Protein AF-A0A1I1YNM9-F1 (afdb_monomer_lite)

Foldseek 3Di:
DPQDALVVLQVLLLVVCPVVDDDDLVVSLVSVCVVVVPDPCQQQDDDPVNPDRPSSVRSVVSQVVCVVVVSDDDDDDD

Sequence (78 aa):
MPIPDFQSLMLPLLDSASDGEIQTLSDAREHLASTFALTSDEIEELLPSGKQRRFDNRVAWPKVYLEQAGLLTSPERG

pLDDT: mean 92.69, std 7.69, range [54.03, 96.94]

Secondary structure (DSSP, 8-state):
-PPPPHHHHHHHHHHHTTT-----HHHHHHHHHHHTT--HHHHHPBPTTSSSBHHHHHHHHHHHHHHHTTS--PPP--

Radius of gyration: 12.65 Å; chains: 1; bounding box: 28×25×37 Å

Structure (mmCIF, N/CA/C/O backbone):
data_AF-A0A1I1YNM9-F1
#
_entry.id   AF-A0A1I1YNM9-F1
#
loop_
_atom_site.group_PDB
_atom_site.id
_atom_site.type_symbol
_atom_site.label_atom_id
_atom_site.label_alt_id
_atom_site.label_comp_id
_atom_site.label_asym_id
_atom_site.label_entity_id
_atom_site.label_seq_id
_atom_site.pdbx_PDB_ins_code
_atom_site.Cartn_x
_atom_site.Cartn_y
_atom_site.Cartn_z
_atom_site.occupancy
_atom_site.B_iso_or_equiv
_atom_site.auth_seq_id
_atom_site.auth_comp_id
_atom_site.auth_asym_id
_atom_site.auth_atom_id
_atom_site.pdbx_PDB_model_num
ATOM 1 N N . MET A 1 1 ? 6.434 -7.199 -14.479 1.00 54.25 1 MET A N 1
ATOM 2 C CA . MET A 1 1 ? 4.994 -6.923 -14.724 1.00 54.25 1 MET A CA 1
ATOM 3 C C . MET A 1 1 ? 4.705 -5.514 -14.221 1.00 54.25 1 MET A C 1
ATOM 5 O O . MET A 1 1 ? 5.545 -4.986 -13.509 1.00 54.25 1 MET A O 1
ATOM 9 N N . PRO A 1 2 ? 3.621 -4.815 -14.599 1.00 83.69 2 PRO A N 1
ATOM 10 C CA . PRO A 1 2 ? 3.397 -3.501 -14.002 1.00 83.69 2 PRO A CA 1
ATOM 11 C C . PRO A 1 2 ? 3.196 -3.663 -12.487 1.00 83.69 2 PRO A C 1
ATOM 13 O O . PRO A 1 2 ? 2.359 -4.461 -12.070 1.00 83.69 2 PRO A O 1
ATOM 16 N N . ILE A 1 3 ? 3.968 -2.918 -11.685 1.00 89.38 3 ILE A N 1
ATOM 17 C CA . ILE A 1 3 ? 3.746 -2.788 -10.236 1.00 89.38 3 ILE A CA 1
ATOM 18 C C . ILE A 1 3 ? 2.253 -2.498 -10.016 1.00 89.38 3 ILE A C 1
ATOM 20 O O . ILE A 1 3 ? 1.734 -1.571 -10.656 1.00 89.38 3 ILE A O 1
ATOM 24 N N . PRO A 1 4 ? 1.561 -3.265 -9.152 1.00 93.69 4 PRO A N 1
ATOM 25 C CA . PRO A 1 4 ? 0.120 -3.154 -8.976 1.00 93.69 4 PRO A CA 1
ATOM 2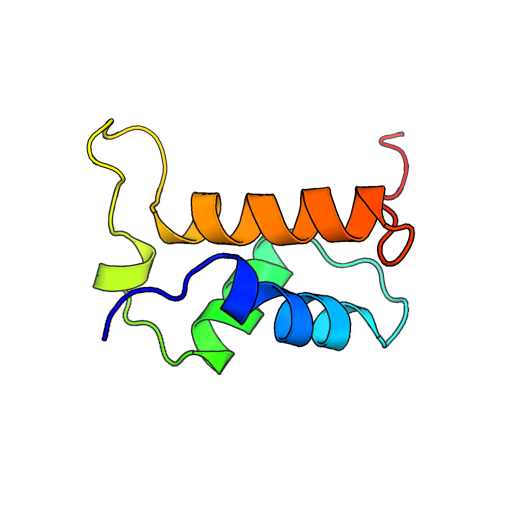6 C C . PRO A 1 4 ? -0.285 -1.735 -8.579 1.00 93.69 4 PRO A C 1
ATOM 28 O O . PRO A 1 4 ? 0.421 -1.021 -7.854 1.00 93.69 4 PRO A O 1
ATOM 31 N N . ASP A 1 5 ? -1.442 -1.305 -9.077 1.00 94.62 5 ASP A N 1
ATOM 32 C CA . ASP A 1 5 ? -2.035 -0.062 -8.618 1.00 94.62 5 ASP A CA 1
ATOM 33 C C . ASP A 1 5 ? -2.606 -0.201 -7.202 1.00 94.62 5 ASP A C 1
ATOM 35 O O . ASP A 1 5 ? -2.698 -1.287 -6.634 1.00 94.62 5 ASP A O 1
ATOM 39 N N . PHE A 1 6 ? -2.979 0.930 -6.604 1.00 94.31 6 PHE A N 1
ATOM 40 C CA . PHE A 1 6 ? -3.483 0.917 -5.238 1.00 94.31 6 PHE A CA 1
ATOM 41 C C . PHE A 1 6 ? -4.808 0.139 -5.124 1.00 94.31 6 PHE A C 1
ATOM 43 O O . PHE A 1 6 ? -5.056 -0.499 -4.111 1.00 94.31 6 PHE A O 1
ATOM 50 N N . GLN A 1 7 ? -5.660 0.147 -6.153 1.00 95.62 7 GLN A N 1
ATOM 51 C CA . GLN A 1 7 ? -6.953 -0.543 -6.098 1.00 95.62 7 GLN A CA 1
ATOM 52 C C . GLN A 1 7 ? -6.754 -2.057 -6.015 1.00 95.62 7 GLN A C 1
ATOM 54 O O . GLN A 1 7 ? -7.383 -2.721 -5.195 1.00 95.62 7 GLN A O 1
ATOM 59 N N . SER A 1 8 ? -5.811 -2.579 -6.798 1.00 96.44 8 SER A N 1
ATOM 60 C CA . SER A 1 8 ? -5.425 -3.991 -6.805 1.00 96.44 8 SER A CA 1
ATOM 61 C C . SER A 1 8 ? -4.872 -4.451 -5.452 1.00 96.44 8 SER A C 1
ATOM 63 O O . SER A 1 8 ? -5.033 -5.609 -5.079 1.00 96.44 8 SER A O 1
ATOM 65 N N . LEU A 1 9 ? -4.255 -3.539 -4.695 1.00 96.94 9 LEU A N 1
ATOM 66 C CA . LEU A 1 9 ? -3.680 -3.807 -3.376 1.00 96.94 9 LEU A CA 1
ATOM 67 C C . LEU A 1 9 ? -4.706 -3.771 -2.231 1.00 96.94 9 LEU A C 1
ATOM 69 O O . LEU A 1 9 ? -4.389 -4.240 -1.143 1.00 96.94 9 LEU A O 1
ATOM 73 N N . MET A 1 10 ? -5.917 -3.237 -2.439 1.00 96.56 10 MET A N 1
ATOM 74 C CA . MET A 1 10 ? -6.903 -3.078 -1.359 1.00 96.56 10 MET A CA 1
ATOM 75 C C . MET A 1 10 ? -7.350 -4.406 -0.752 1.00 96.56 10 MET A C 1
ATOM 77 O O . MET A 1 10 ? -7.302 -4.559 0.464 1.00 96.56 10 MET A O 1
ATOM 81 N N . LEU A 1 11 ? -7.792 -5.353 -1.584 1.00 96.69 11 LEU A N 1
ATOM 82 C CA . LEU A 1 11 ? -8.312 -6.627 -1.089 1.00 96.69 11 LEU A CA 1
ATOM 83 C C . LEU A 1 11 ? -7.218 -7.458 -0.396 1.00 96.69 11 LEU A C 1
ATOM 85 O O . LEU A 1 11 ? -7.453 -7.859 0.738 1.00 96.69 11 LEU A O 1
ATOM 89 N N . PRO A 1 12 ? -6.023 -7.663 -0.985 1.00 96.38 12 PRO A N 1
ATOM 90 C CA . PRO A 1 12 ? -4.964 -8.416 -0.313 1.00 96.38 12 PRO A CA 1
ATOM 91 C C . PRO A 1 12 ? -4.464 -7.752 0.978 1.00 96.38 12 PRO A C 1
ATOM 93 O O . PRO A 1 12 ? -4.123 -8.453 1.921 1.00 96.38 12 PRO A O 1
ATOM 96 N N . LEU A 1 13 ? -4.452 -6.413 1.053 1.00 96.06 13 LEU A N 1
ATOM 97 C CA . LEU A 1 13 ? -4.101 -5.705 2.290 1.00 96.06 13 LEU A CA 1
ATOM 98 C C . LEU A 1 13 ? -5.162 -5.889 3.383 1.00 96.06 13 LEU A C 1
ATOM 100 O O . LEU A 1 13 ? -4.833 -5.982 4.560 1.00 96.06 13 LEU A O 1
ATOM 104 N N . LEU A 1 14 ? -6.441 -5.895 3.010 1.00 94.81 14 LEU A N 1
ATOM 105 C CA . LEU A 1 14 ? -7.520 -6.130 3.965 1.00 94.81 14 LEU A CA 1
ATOM 106 C C . LEU A 1 14 ? -7.523 -7.585 4.450 1.00 94.81 14 LEU A C 1
ATOM 108 O O . LEU A 1 14 ? -7.694 -7.831 5.639 1.00 94.81 14 LEU A O 1
ATOM 112 N N . ASP A 1 15 ? -7.307 -8.530 3.535 1.00 94.81 15 ASP A N 1
ATOM 113 C CA . ASP A 1 15 ? -7.230 -9.961 3.834 1.00 94.81 15 ASP A CA 1
ATOM 114 C C . ASP A 1 15 ? -6.060 -10.275 4.771 1.00 94.81 15 ASP A C 1
ATOM 116 O O . ASP A 1 15 ? -6.233 -11.014 5.741 1.00 94.81 15 ASP A O 1
ATOM 120 N N . SER A 1 16 ? -4.903 -9.632 4.563 1.00 93.06 16 SER A N 1
ATOM 121 C CA . SER A 1 16 ? -3.756 -9.806 5.455 1.00 93.06 16 SER A CA 1
ATOM 122 C C . SER A 1 16 ? -4.065 -9.372 6.886 1.00 93.06 16 SER A C 1
ATOM 124 O O . SER A 1 16 ? -3.540 -9.981 7.802 1.00 93.06 16 SER A O 1
ATOM 126 N N . ALA A 1 17 ? -4.932 -8.377 7.095 1.00 92.31 17 ALA A N 1
ATOM 127 C CA . ALA A 1 17 ? -5.331 -7.884 8.418 1.00 92.31 17 ALA A CA 1
ATOM 128 C C . ALA A 1 17 ? -6.554 -8.612 9.022 1.00 92.31 17 ALA A C 1
ATOM 130 O O . ALA A 1 17 ? -7.081 -8.187 10.053 1.00 92.31 17 ALA A O 1
ATOM 131 N N . SER A 1 18 ? -7.050 -9.674 8.379 1.00 91.50 18 SER A N 1
ATOM 132 C CA . SER A 1 18 ? -8.293 -10.353 8.777 1.00 91.50 18 SER A CA 1
ATOM 133 C C . SER A 1 18 ? -8.192 -11.161 10.076 1.00 91.50 18 SER A C 1
ATOM 135 O O . SER A 1 18 ? -9.219 -11.452 10.692 1.00 91.50 18 SER A O 1
ATOM 137 N N . ASP A 1 19 ? -6.976 -11.495 10.517 1.00 90.06 19 ASP A N 1
ATOM 138 C CA . ASP A 1 19 ? -6.713 -12.189 11.783 1.00 90.06 19 ASP A CA 1
ATOM 139 C C . ASP A 1 19 ? -6.894 -11.291 13.021 1.00 90.06 19 ASP A C 1
ATOM 141 O O . ASP A 1 19 ? -7.017 -11.798 14.136 1.00 90.06 19 ASP A O 1
ATOM 145 N N . GLY A 1 20 ? -6.979 -9.970 12.824 1.00 86.62 20 GLY A N 1
ATOM 146 C CA . GLY A 1 20 ? -7.102 -8.980 13.892 1.00 86.62 20 GLY A CA 1
ATOM 147 C C . GLY A 1 20 ? -5.795 -8.704 14.639 1.00 86.62 20 GLY A C 1
ATOM 148 O O . GLY A 1 20 ? -5.805 -7.945 15.611 1.00 86.62 20 GLY A O 1
ATOM 149 N N . GLU A 1 21 ? -4.679 -9.282 14.194 1.00 89.12 21 GLU A N 1
ATOM 150 C CA . GLU A 1 21 ? -3.367 -9.052 14.781 1.00 89.12 21 GLU A CA 1
ATOM 151 C C . GLU A 1 21 ? -2.791 -7.713 14.313 1.00 89.12 21 GLU A C 1
ATOM 153 O O . GLU A 1 21 ? -2.981 -7.257 13.180 1.00 89.12 21 GLU A O 1
ATOM 158 N N . ILE A 1 22 ? -2.048 -7.054 15.202 1.00 89.88 22 ILE A N 1
ATOM 159 C CA . ILE A 1 22 ? -1.388 -5.795 14.861 1.00 89.88 22 ILE A CA 1
ATOM 160 C C . ILE A 1 22 ? -0.200 -6.102 13.952 1.00 89.88 22 ILE A C 1
ATOM 162 O O . ILE A 1 22 ? 0.784 -6.703 14.379 1.00 89.88 22 ILE A O 1
ATOM 166 N N . GLN A 1 23 ? -0.265 -5.610 12.719 1.00 90.56 23 GLN A N 1
ATOM 167 C CA . GLN A 1 23 ? 0.802 -5.752 11.732 1.00 90.56 23 GLN A CA 1
ATOM 168 C C . GLN A 1 23 ? 1.433 -4.403 11.413 1.00 90.56 23 GLN A C 1
ATOM 170 O O . GLN A 1 23 ? 0.762 -3.364 11.366 1.00 90.56 23 GLN A O 1
ATOM 175 N N . THR A 1 24 ? 2.743 -4.398 11.169 1.00 92.75 24 THR A N 1
ATOM 176 C CA . THR A 1 24 ? 3.399 -3.179 10.707 1.00 92.75 24 THR A CA 1
ATOM 177 C C . THR A 1 24 ? 3.140 -2.974 9.218 1.00 92.75 24 THR A C 1
ATOM 179 O O . THR A 1 24 ? 2.924 -3.909 8.448 1.00 92.75 24 THR A O 1
ATOM 182 N N . LEU A 1 25 ? 3.243 -1.723 8.762 1.00 91.44 25 LEU A N 1
ATOM 183 C CA . LEU A 1 25 ? 3.171 -1.437 7.329 1.00 91.44 25 LEU A CA 1
ATOM 184 C C . LEU A 1 25 ? 4.342 -2.068 6.550 1.00 91.44 25 LEU A C 1
ATOM 186 O O . LEU A 1 25 ? 4.249 -2.212 5.336 1.00 91.44 25 LEU A O 1
ATOM 190 N N . SER A 1 26 ? 5.444 -2.417 7.224 1.00 93.50 26 SER A N 1
ATOM 191 C CA . SER A 1 26 ? 6.554 -3.144 6.602 1.00 93.50 26 SER A CA 1
ATOM 192 C C . SER A 1 26 ? 6.162 -4.589 6.305 1.00 93.50 26 SER A C 1
ATOM 194 O O . SER A 1 26 ? 6.338 -5.029 5.174 1.00 93.50 26 SER A O 1
ATOM 196 N N . ASP A 1 27 ? 5.556 -5.275 7.276 1.00 94.00 27 ASP A N 1
ATOM 197 C CA . ASP A 1 27 ? 5.105 -6.665 7.122 1.00 94.00 27 ASP A CA 1
ATOM 198 C C . ASP A 1 27 ? 4.044 -6.766 6.021 1.00 94.00 27 ASP A C 1
ATOM 200 O O . ASP A 1 27 ? 4.131 -7.608 5.129 1.00 94.00 27 ASP A O 1
ATOM 204 N N . ALA A 1 28 ? 3.098 -5.820 6.006 1.00 94.19 28 ALA A N 1
ATOM 205 C CA . ALA A 1 28 ? 2.093 -5.731 4.953 1.00 94.19 28 ALA A CA 1
ATOM 206 C C . ALA A 1 28 ? 2.722 -5.548 3.558 1.00 94.19 28 ALA A C 1
ATOM 208 O O . ALA A 1 28 ? 2.275 -6.159 2.591 1.00 94.19 28 ALA A O 1
ATOM 209 N N . ARG A 1 29 ? 3.781 -4.736 3.423 1.00 95.75 29 ARG A N 1
ATOM 210 C CA . ARG A 1 29 ? 4.491 -4.570 2.139 1.00 95.75 29 ARG A CA 1
ATOM 211 C C . ARG A 1 29 ? 5.183 -5.853 1.705 1.00 95.75 29 ARG A C 1
ATOM 213 O O . ARG A 1 29 ? 5.113 -6.183 0.528 1.00 95.75 29 ARG A O 1
ATOM 220 N N . GLU A 1 30 ? 5.840 -6.556 2.622 1.00 95.38 30 GLU A N 1
ATOM 221 C CA . GLU A 1 30 ? 6.520 -7.817 2.319 1.00 95.38 30 GLU A CA 1
ATOM 222 C C . GLU A 1 30 ? 5.520 -8.897 1.890 1.00 95.38 30 GLU A C 1
ATOM 224 O O . GLU A 1 30 ? 5.701 -9.534 0.849 1.00 95.38 30 GLU A O 1
ATOM 229 N N . HIS A 1 31 ? 4.409 -9.023 2.620 1.00 95.12 31 HIS A N 1
ATOM 230 C CA . HIS A 1 31 ? 3.308 -9.909 2.256 1.00 95.12 31 HIS A CA 1
ATOM 231 C C . HIS A 1 31 ? 2.765 -9.589 0.857 1.00 95.12 31 HIS A C 1
ATOM 233 O O . HIS A 1 31 ? 2.687 -10.469 0.003 1.00 95.12 31 HIS A O 1
ATOM 239 N N . LEU A 1 32 ? 2.449 -8.319 0.583 1.00 96.44 32 LEU A N 1
ATOM 240 C CA . LEU A 1 32 ? 1.937 -7.891 -0.719 1.00 96.44 32 LEU A CA 1
ATOM 241 C C . LEU A 1 32 ? 2.960 -8.111 -1.843 1.00 96.44 32 LEU A C 1
ATOM 243 O O . LEU A 1 32 ? 2.591 -8.569 -2.920 1.00 96.44 32 LEU A O 1
ATOM 247 N N . ALA A 1 33 ? 4.242 -7.829 -1.613 1.00 96.38 33 ALA A N 1
ATOM 248 C CA . ALA A 1 33 ? 5.286 -8.072 -2.605 1.00 96.38 33 ALA A CA 1
ATOM 249 C C . ALA A 1 33 ? 5.378 -9.561 -2.973 1.00 96.38 33 ALA A C 1
ATOM 251 O O . ALA A 1 33 ? 5.481 -9.891 -4.156 1.00 96.38 33 ALA A O 1
ATOM 252 N N . SER A 1 34 ? 5.262 -10.448 -1.979 1.00 95.62 34 SER A N 1
ATOM 253 C CA . SER A 1 34 ? 5.202 -11.898 -2.179 1.00 95.62 34 SER A CA 1
ATOM 254 C C . SER A 1 34 ? 3.945 -12.322 -2.950 1.00 95.62 34 SER A C 1
ATOM 256 O O . SER A 1 34 ? 4.049 -13.015 -3.962 1.00 95.62 34 SER A O 1
ATOM 258 N N . THR A 1 35 ? 2.763 -11.833 -2.556 1.00 95.31 35 THR A N 1
ATOM 259 C CA . THR A 1 35 ? 1.475 -12.151 -3.204 1.00 95.31 35 THR A CA 1
ATOM 260 C C . THR A 1 35 ? 1.442 -11.759 -4.682 1.00 95.31 35 THR A C 1
ATOM 262 O O . THR A 1 35 ? 0.883 -12.483 -5.505 1.00 95.31 35 THR A O 1
ATOM 265 N N . PHE A 1 36 ? 2.066 -10.635 -5.043 1.00 95.75 36 PHE A N 1
ATOM 266 C CA . PHE A 1 36 ? 2.151 -10.166 -6.429 1.00 95.75 36 PHE A CA 1
ATOM 267 C C . PHE A 1 36 ? 3.416 -10.632 -7.166 1.00 95.75 36 PHE A C 1
ATOM 269 O O . PHE A 1 36 ? 3.607 -10.253 -8.322 1.00 95.75 36 PHE A O 1
ATOM 276 N N . ALA A 1 37 ? 4.253 -11.460 -6.528 1.00 95.94 37 ALA A N 1
ATOM 277 C CA . ALA A 1 37 ? 5.516 -11.967 -7.066 1.00 95.94 37 ALA A CA 1
ATOM 278 C C . ALA A 1 37 ? 6.420 -10.856 -7.637 1.00 95.94 37 ALA A C 1
ATOM 280 O O . ALA A 1 37 ? 6.973 -10.992 -8.733 1.00 95.94 37 ALA A O 1
ATOM 281 N N . LEU A 1 38 ? 6.541 -9.745 -6.901 1.00 95.94 38 LEU A N 1
ATOM 282 C CA . LEU A 1 38 ? 7.366 -8.611 -7.308 1.00 95.94 38 LEU A CA 1
ATOM 283 C C . LEU A 1 38 ? 8.851 -8.958 -7.237 1.00 95.94 38 LEU A C 1
ATOM 285 O O . LEU A 1 38 ? 9.315 -9.617 -6.304 1.00 95.94 38 LEU A O 1
ATOM 289 N N . THR A 1 39 ? 9.611 -8.473 -8.212 1.00 96.12 39 THR A N 1
ATOM 290 C CA . THR A 1 39 ? 11.070 -8.605 -8.203 1.00 96.12 39 THR A CA 1
ATOM 291 C C . THR A 1 39 ? 11.717 -7.551 -7.307 1.00 96.12 39 THR A C 1
ATOM 293 O O . THR A 1 39 ? 11.123 -6.515 -7.003 1.00 96.12 39 THR A O 1
ATOM 296 N N . SER A 1 40 ? 12.975 -7.773 -6.916 1.00 94.12 40 SER A N 1
ATOM 297 C CA . SER A 1 40 ? 13.752 -6.773 -6.173 1.00 94.12 40 SER A CA 1
ATOM 298 C C . SER A 1 40 ? 13.831 -5.438 -6.917 1.00 94.12 40 SER A C 1
ATOM 300 O O . SER A 1 40 ? 13.646 -4.394 -6.300 1.00 94.12 40 SER A O 1
ATOM 302 N N . ASP A 1 41 ? 14.012 -5.467 -8.240 1.00 95.12 41 ASP A N 1
ATOM 303 C CA . ASP A 1 41 ? 14.067 -4.258 -9.070 1.00 95.12 41 ASP A CA 1
ATOM 304 C C . ASP A 1 41 ? 12.735 -3.490 -9.048 1.00 95.12 41 ASP A C 1
ATOM 306 O O . ASP A 1 41 ? 12.722 -2.262 -8.983 1.00 95.12 41 ASP A O 1
ATOM 310 N N . GLU A 1 42 ? 11.602 -4.200 -9.059 1.00 95.38 42 GLU A N 1
ATOM 311 C CA . GLU A 1 42 ? 10.264 -3.600 -8.968 1.00 95.38 42 GLU A CA 1
ATOM 312 C C . GLU A 1 42 ? 9.994 -3.009 -7.571 1.00 95.38 42 GLU A C 1
ATOM 314 O O . GLU A 1 42 ? 9.373 -1.951 -7.444 1.00 95.38 42 GLU A O 1
ATOM 319 N N . ILE A 1 43 ? 10.487 -3.656 -6.511 1.00 94.62 43 ILE A N 1
ATOM 320 C CA . ILE A 1 43 ? 10.380 -3.159 -5.130 1.00 94.62 43 ILE A CA 1
ATOM 321 C C . ILE A 1 43 ? 11.256 -1.914 -4.927 1.00 94.62 43 ILE A C 1
ATOM 323 O O . ILE A 1 43 ? 10.853 -0.971 -4.240 1.00 94.62 43 ILE A O 1
ATOM 327 N N . GLU A 1 44 ? 12.450 -1.896 -5.517 1.00 95.88 44 GLU A N 1
ATOM 328 C CA . GLU A 1 44 ? 13.403 -0.789 -5.410 1.00 95.88 44 GLU A CA 1
ATOM 329 C C . GLU A 1 44 ? 13.115 0.366 -6.377 1.00 95.88 44 GLU A C 1
ATOM 331 O O . GLU A 1 44 ? 13.673 1.454 -6.204 1.00 95.88 44 GLU A O 1
ATOM 336 N N . GLU A 1 45 ? 12.207 0.181 -7.342 1.00 95.81 45 GLU A N 1
ATOM 337 C CA . GLU A 1 45 ? 11.850 1.210 -8.313 1.00 95.81 45 GLU A CA 1
ATOM 338 C C . GLU A 1 45 ? 11.370 2.491 -7.614 1.00 95.81 45 GLU A C 1
ATOM 340 O O . GLU A 1 45 ? 10.380 2.511 -6.877 1.00 95.81 45 GLU A O 1
ATOM 345 N N . LEU A 1 46 ? 12.050 3.605 -7.883 1.00 96.56 46 LEU A N 1
ATOM 346 C CA . LEU A 1 46 ? 11.679 4.918 -7.368 1.00 96.56 46 LEU A CA 1
ATOM 347 C C . LEU A 1 46 ? 10.620 5.588 -8.248 1.00 96.56 46 LEU A C 1
ATOM 349 O O . LEU A 1 46 ? 10.575 5.432 -9.468 1.00 96.56 46 LEU A O 1
ATOM 353 N N . LEU A 1 47 ? 9.788 6.422 -7.628 1.00 94.88 47 LEU A N 1
ATOM 354 C CA . LEU A 1 47 ? 8.982 7.395 -8.361 1.00 94.88 47 LEU A CA 1
ATOM 355 C C . LEU A 1 47 ? 9.885 8.369 -9.144 1.00 94.88 47 LEU A C 1
ATOM 357 O O . LEU A 1 47 ? 11.019 8.606 -8.728 1.00 94.88 47 LEU A O 1
ATOM 361 N N . PRO A 1 48 ? 9.369 9.054 -10.187 1.00 93.88 48 PRO A N 1
ATOM 362 C CA . PRO A 1 48 ? 10.125 10.080 -10.919 1.00 93.88 48 PRO A CA 1
ATOM 363 C C . PRO A 1 48 ? 10.698 11.198 -10.034 1.00 93.88 48 PRO A C 1
ATOM 365 O O . PRO A 1 48 ? 11.659 11.860 -10.406 1.00 93.88 48 PRO A O 1
ATOM 368 N N . SER A 1 49 ? 10.113 11.413 -8.852 1.00 95.06 49 SER A N 1
ATOM 369 C CA . SER A 1 49 ? 10.609 12.367 -7.857 1.00 95.06 49 SER A CA 1
ATOM 370 C C . SER A 1 49 ? 11.888 11.917 -7.137 1.00 95.06 49 SER A C 1
ATOM 372 O O . SER A 1 49 ? 12.493 12.731 -6.445 1.00 95.06 49 SER A O 1
ATOM 374 N N . GLY A 1 50 ? 12.266 10.637 -7.230 1.00 94.62 50 GLY A N 1
ATOM 375 C CA . GLY A 1 50 ? 13.446 10.042 -6.593 1.00 94.62 50 GLY A CA 1
ATOM 376 C C . GLY A 1 50 ? 13.363 9.877 -5.070 1.00 94.62 50 GLY A C 1
ATOM 377 O O . GLY A 1 50 ? 14.330 9.445 -4.455 1.00 94.62 50 GLY A O 1
ATOM 378 N N . LYS A 1 51 ? 12.237 10.235 -4.437 1.00 93.88 51 LYS A N 1
ATOM 379 C CA . LYS A 1 51 ? 12.120 10.294 -2.964 1.00 93.88 51 LYS A CA 1
ATOM 380 C C . LYS A 1 51 ? 11.494 9.063 -2.323 1.00 93.88 51 LYS A C 1
ATOM 382 O O . LYS A 1 51 ? 11.753 8.783 -1.159 1.00 93.88 51 LYS A O 1
ATOM 387 N N . GLN A 1 52 ? 10.604 8.391 -3.040 1.00 95.19 52 GLN A N 1
ATOM 388 C CA . GLN A 1 52 ? 9.838 7.260 -2.526 1.00 95.19 52 GLN A CA 1
ATOM 389 C C . GLN A 1 52 ? 9.878 6.136 -3.545 1.00 95.19 52 GLN A C 1
ATOM 391 O O . GLN A 1 52 ? 9.809 6.392 -4.751 1.00 95.19 52 GLN A O 1
ATOM 396 N N . ARG A 1 53 ? 9.932 4.901 -3.049 1.00 95.94 53 ARG A N 1
ATOM 397 C CA . ARG A 1 53 ? 9.693 3.718 -3.868 1.00 95.94 53 ARG A CA 1
ATOM 398 C C . ARG A 1 53 ? 8.257 3.747 -4.374 1.00 95.94 53 ARG A C 1
ATOM 400 O O . ARG A 1 53 ? 7.335 4.127 -3.644 1.00 95.94 53 ARG A O 1
ATOM 407 N N . ARG A 1 54 ? 8.064 3.372 -5.635 1.00 95.81 54 ARG A N 1
ATOM 408 C CA . ARG A 1 54 ? 6.749 3.341 -6.270 1.00 95.81 54 ARG A CA 1
ATOM 409 C C . ARG A 1 54 ? 5.831 2.394 -5.511 1.00 95.81 54 ARG A C 1
ATOM 411 O O . ARG A 1 54 ? 4.716 2.791 -5.191 1.00 95.81 54 ARG A O 1
ATOM 418 N N . PHE A 1 55 ? 6.304 1.194 -5.186 1.00 96.56 55 PHE A N 1
ATOM 419 C CA . PHE A 1 55 ? 5.505 0.204 -4.471 1.00 96.56 55 PHE A CA 1
ATOM 420 C C . PHE A 1 55 ? 5.083 0.688 -3.075 1.00 96.56 55 PHE A C 1
ATOM 422 O O . PHE A 1 55 ? 3.894 0.677 -2.766 1.00 96.56 55 PHE A O 1
ATOM 429 N N . ASP A 1 56 ? 6.000 1.250 -2.282 1.00 96.06 56 ASP A N 1
ATOM 430 C CA . ASP A 1 56 ? 5.673 1.811 -0.960 1.00 96.06 56 ASP A CA 1
ATOM 431 C C . ASP A 1 56 ? 4.590 2.892 -1.033 1.00 96.06 56 ASP A C 1
ATOM 433 O O . ASP A 1 56 ? 3.682 2.935 -0.198 1.00 96.06 56 ASP A O 1
ATOM 437 N N . ASN A 1 57 ? 4.677 3.764 -2.043 1.00 95.69 57 ASN A N 1
ATOM 438 C CA . ASN A 1 57 ? 3.672 4.791 -2.292 1.00 95.69 57 ASN A CA 1
ATOM 439 C C . ASN A 1 57 ? 2.315 4.170 -2.665 1.00 95.69 57 ASN A C 1
ATOM 441 O O . ASN A 1 57 ? 1.279 4.617 -2.173 1.00 95.69 57 ASN A O 1
ATOM 445 N N . ARG A 1 58 ? 2.315 3.110 -3.484 1.00 95.94 58 ARG A N 1
ATOM 446 C CA . ARG A 1 58 ? 1.099 2.380 -3.868 1.00 95.94 58 ARG A CA 1
ATOM 447 C C . ARG A 1 58 ? 0.465 1.626 -2.705 1.00 95.94 58 ARG A C 1
ATOM 449 O O . ARG A 1 58 ? -0.753 1.574 -2.679 1.00 95.94 58 ARG A O 1
ATOM 456 N N . VAL A 1 59 ? 1.237 1.117 -1.745 1.00 96.62 59 VAL A N 1
ATOM 457 C CA . VAL A 1 59 ? 0.725 0.449 -0.529 1.00 96.62 59 VAL A CA 1
ATOM 458 C C . VAL A 1 59 ? 0.207 1.451 0.516 1.00 96.62 59 VAL A C 1
ATOM 460 O O . VAL A 1 59 ? -0.678 1.128 1.307 1.00 96.62 59 VAL A O 1
ATOM 463 N N . ALA A 1 60 ? 0.696 2.695 0.516 1.00 95.62 60 ALA A N 1
ATOM 464 C CA . ALA A 1 60 ? 0.228 3.717 1.455 1.00 95.62 60 ALA A CA 1
ATOM 465 C C . ALA A 1 60 ? -1.239 4.130 1.219 1.00 95.62 60 ALA A C 1
ATOM 467 O O . ALA A 1 60 ? -1.978 4.352 2.178 1.00 95.62 60 ALA A O 1
ATOM 468 N N . TRP A 1 61 ? -1.675 4.220 -0.041 1.00 96.50 61 TRP A N 1
ATOM 469 C CA . TRP A 1 61 ? -3.035 4.655 -0.386 1.00 96.50 61 TRP A CA 1
ATOM 470 C C . TRP A 1 61 ? -4.147 3.688 0.053 1.00 96.50 61 TRP A C 1
ATOM 472 O O . TRP A 1 61 ? -5.108 4.153 0.662 1.00 96.50 61 TRP A O 1
ATOM 482 N N . PRO A 1 62 ? -4.044 2.368 -0.183 1.00 96.31 62 PRO A N 1
ATOM 483 C CA . PRO A 1 62 ? -5.017 1.384 0.273 1.00 96.31 62 PRO A CA 1
ATOM 484 C C . PRO A 1 62 ? -5.189 1.427 1.781 1.00 96.31 62 PRO A C 1
ATOM 486 O O . PRO A 1 62 ? -6.321 1.474 2.242 1.00 96.31 62 PRO A O 1
ATOM 489 N N . LYS A 1 63 ? -4.086 1.516 2.539 1.00 95.31 63 LYS A N 1
ATOM 490 C CA . LYS A 1 63 ? -4.133 1.692 3.995 1.00 95.31 63 LYS A CA 1
ATOM 491 C C . LYS A 1 63 ? -4.996 2.897 4.370 1.00 95.31 63 LYS A C 1
ATOM 493 O O . LYS A 1 63 ? -5.964 2.739 5.101 1.00 95.31 63 LYS A O 1
ATOM 498 N N . VAL A 1 64 ? -4.679 4.080 3.835 1.00 96.31 64 VAL A N 1
ATOM 499 C CA . VAL A 1 64 ? -5.413 5.321 4.139 1.00 96.31 64 VAL A CA 1
ATOM 500 C C . VAL A 1 64 ? -6.893 5.196 3.787 1.00 96.31 64 VAL A C 1
ATOM 502 O O . VAL A 1 64 ? -7.745 5.583 4.580 1.00 96.31 64 VAL A O 1
ATOM 505 N N . TYR A 1 65 ? -7.219 4.655 2.614 1.00 96.88 65 TYR A N 1
ATOM 506 C CA . TYR A 1 65 ? -8.608 4.546 2.176 1.00 96.88 65 TYR A CA 1
ATOM 507 C C . TYR A 1 65 ? -9.405 3.509 2.967 1.00 96.88 65 TYR A C 1
ATOM 509 O O . TYR A 1 65 ? -10.559 3.765 3.296 1.00 96.88 65 TYR A O 1
ATOM 517 N N . LEU A 1 66 ? -8.806 2.369 3.309 1.00 95.81 66 LEU A N 1
ATOM 518 C CA . LEU A 1 66 ? -9.447 1.356 4.147 1.00 95.81 66 LEU A CA 1
ATOM 519 C C . LEU A 1 66 ? -9.639 1.857 5.586 1.00 95.81 66 LEU A C 1
ATOM 521 O O . LEU A 1 66 ? -10.673 1.583 6.188 1.00 95.81 66 LEU A O 1
ATOM 525 N N . GLU A 1 67 ? -8.700 2.646 6.114 1.00 95.12 67 GLU A N 1
ATOM 526 C CA . GLU A 1 67 ? -8.857 3.335 7.402 1.00 95.12 67 GLU A CA 1
ATOM 527 C C . GLU A 1 67 ? -9.991 4.361 7.361 1.00 95.12 67 GLU A C 1
ATOM 529 O O . GLU A 1 67 ? -10.854 4.372 8.235 1.00 95.12 67 GLU A O 1
ATOM 534 N N . GLN A 1 68 ? -10.047 5.188 6.315 1.00 96.19 68 GLN A N 1
ATOM 535 C CA . GLN A 1 68 ? -11.137 6.150 6.120 1.00 96.19 68 GLN A CA 1
ATOM 536 C C . GLN A 1 68 ? -12.500 5.470 5.938 1.00 96.19 68 GLN A C 1
ATOM 538 O O . GLN A 1 68 ? -13.518 6.031 6.336 1.00 96.19 68 GLN A O 1
ATOM 543 N N . ALA A 1 69 ? -12.525 4.269 5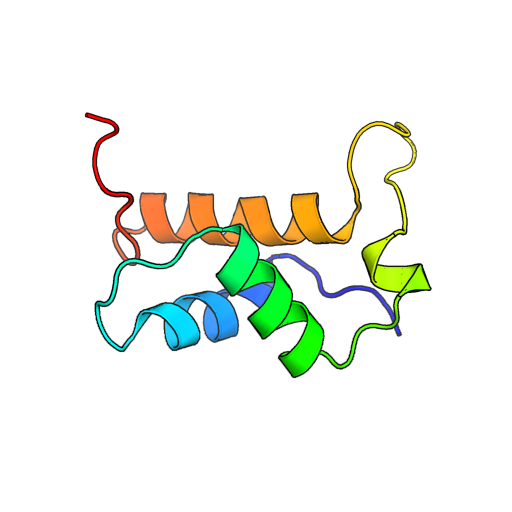.357 1.00 96.50 69 ALA A N 1
ATOM 544 C CA . ALA A 1 69 ? -13.725 3.450 5.222 1.00 96.50 69 ALA A CA 1
ATOM 545 C C . ALA A 1 69 ? -14.119 2.719 6.521 1.00 96.50 69 ALA A C 1
ATOM 547 O O . ALA A 1 69 ? -15.170 2.081 6.553 1.00 96.50 69 ALA A O 1
ATOM 548 N N . GLY A 1 70 ? -13.300 2.783 7.578 1.00 95.12 70 GLY A N 1
ATOM 549 C CA . GLY A 1 70 ? -13.529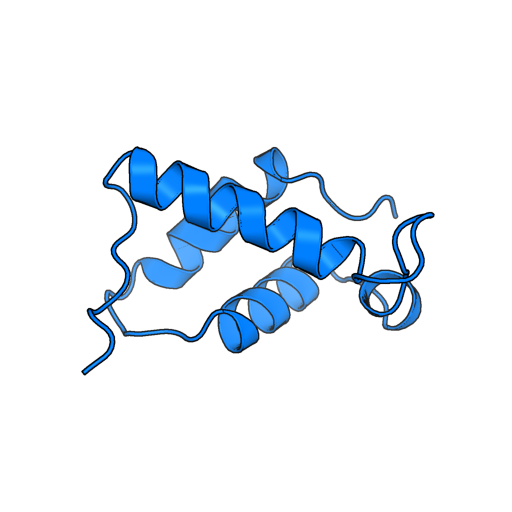 2.065 8.836 1.00 95.12 70 GLY A CA 1
ATOM 550 C C . GLY A 1 70 ? -13.289 0.554 8.752 1.00 95.12 70 GLY A C 1
ATOM 551 O O . GLY A 1 70 ? -13.735 -0.181 9.627 1.00 95.12 70 GLY A O 1
ATOM 552 N N . LEU A 1 71 ? -12.609 0.086 7.701 1.00 94.88 71 LEU A N 1
ATOM 553 C CA . LEU A 1 71 ? -12.278 -1.328 7.489 1.00 94.88 71 LEU A CA 1
ATOM 554 C C . LEU A 1 71 ? -10.938 -1.716 8.122 1.00 94.88 71 LEU A C 1
ATOM 556 O O . LEU A 1 71 ? -10.731 -2.878 8.449 1.00 94.88 71 LEU A O 1
ATOM 560 N N . LEU A 1 72 ? -10.043 -0.744 8.302 1.00 93.69 72 LEU A N 1
ATOM 561 C CA . LEU A 1 72 ? -8.805 -0.888 9.063 1.00 93.69 72 LEU A CA 1
ATOM 562 C C . LEU A 1 72 ? -8.764 0.147 10.186 1.00 93.69 72 LEU A C 1
ATOM 564 O O . LEU A 1 72 ? -9.364 1.215 10.095 1.00 93.69 72 LEU A O 1
ATOM 568 N N . THR A 1 73 ? -8.023 -0.157 11.246 1.00 90.81 73 THR A N 1
ATOM 569 C CA . THR A 1 73 ? -7.729 0.784 12.330 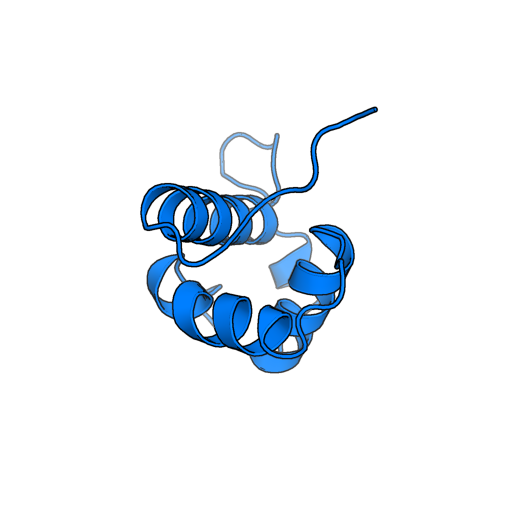1.00 90.81 73 THR A CA 1
ATOM 570 C C . THR A 1 73 ? -6.234 0.750 12.613 1.00 90.81 73 THR A C 1
ATOM 572 O O . THR A 1 73 ? -5.650 -0.322 12.746 1.00 90.81 73 THR A O 1
ATOM 575 N N . SER A 1 74 ? -5.609 1.924 12.709 1.00 86.44 74 SER A N 1
ATOM 576 C CA . SER A 1 74 ? -4.248 2.038 13.238 1.00 86.44 74 SER A CA 1
ATOM 577 C C . SER A 1 74 ? -4.312 2.154 14.762 1.00 86.44 74 SER A C 1
ATOM 579 O O . SER A 1 74 ? -5.071 2.995 15.251 1.00 86.44 74 SER A O 1
ATOM 581 N N . PRO A 1 75 ? -3.512 1.386 15.523 1.00 83.88 75 PRO A N 1
ATOM 582 C CA . PRO A 1 75 ? -3.368 1.626 16.953 1.00 83.88 75 PRO A CA 1
ATOM 583 C C . PRO A 1 75 ? -2.810 3.038 17.189 1.00 83.88 75 PRO A C 1
ATOM 585 O O . PRO A 1 75 ? -1.966 3.520 16.424 1.00 83.88 75 PRO A O 1
ATOM 588 N N . GLU A 1 76 ? -3.288 3.715 18.235 1.00 77.62 76 GLU A N 1
ATOM 589 C CA . GLU A 1 76 ? -2.749 5.020 18.621 1.00 77.62 76 GLU A CA 1
ATOM 590 C C . GLU A 1 76 ? -1.254 4.890 18.935 1.00 77.62 76 GLU A C 1
ATOM 592 O O . GLU A 1 76 ? -0.804 3.937 19.574 1.00 77.62 76 GLU A O 1
ATOM 597 N N . ARG A 1 77 ? -0.463 5.856 18.461 1.00 67.81 77 ARG A N 1
ATOM 598 C CA . ARG A 1 77 ? 0.940 5.969 18.862 1.00 67.81 77 ARG A CA 1
ATOM 599 C C . ARG A 1 77 ? 0.960 6.434 20.317 1.00 67.81 77 ARG A C 1
ATOM 601 O O . ARG A 1 77 ? 0.620 7.588 20.569 1.00 67.81 77 ARG A O 1
ATOM 608 N N . GLY A 1 78 ? 1.299 5.522 21.227 1.00 54.03 78 GLY A N 1
ATOM 609 C CA . GLY A 1 78 ? 1.593 5.834 22.630 1.00 54.03 78 GLY A CA 1
ATOM 610 C C . GLY A 1 78 ? 2.839 6.693 22.798 1.00 54.03 78 GLY A C 1
ATOM 611 O O . GLY A 1 78 ? 3.694 6.692 21.880 1.00 54.03 78 GLY A O 1
#

=== Feature glossary ===
Reading guide. The protein is described through the following features:

Foldseek 3Di. A 3Di character summarizes, for each residue, the relative orientation of the Cα frame of its nearest spatial neighbor. Because it encodes fold topology rather than chemistry, 3Di alignments detect remote structural similarity that sequence alignment misses.

Contact-map, Ramachandran, and PAE plots. Plot images: a contact map (which residues are close in 3D, as an N×N binary image), a Ramachandran scatter (backbone torsion angles, revealing secondary-structure composition at a gl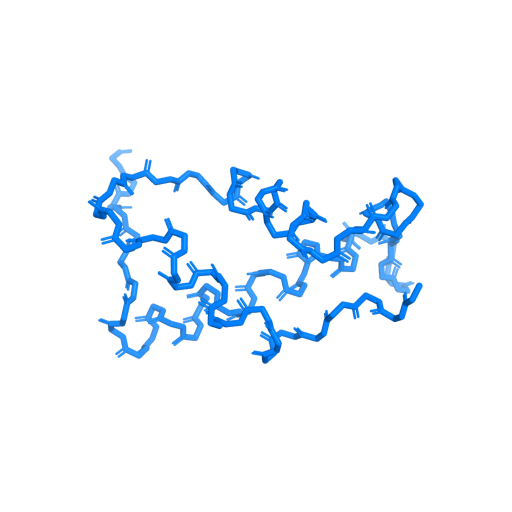ance), and — for AlphaFold structures — a PAE heatmap (pairwise prediction confidence).

Radius of gyration, Cα contacts, bounding box. Radius of gyration (Rg) is the root-mean-square distance of Cα atoms from their centroid — a single number for overall size and compactness. A globular domain of N residues has Rg ≈ 2.2·N^0.38 Å; an extended or disordered chain has a much larger Rg. The Cα contact count is the number of residue pairs whose Cα atoms are within 8 Å and are more than four positions apart in sequence — a standard proxy for tertiary packing density. The bounding box is the smallest axis-aligned box enclosing all Cα atoms.

Secondary structure (8-state, DSSP). Eight-state secondary structure (DSSP): H is the canonical α-helix, G the tighter 3₁₀-helix, I the wider π-helix; E/B are β-structure, T and S are turns and bends, and '-' is everything else. DSSP derives these from the pattern of main-chain N–H···O=C hydrogen bonds, not from the sequence.

B-factor. B-factor (Debye–Waller factor) reflects atomic displacement in the crystal lattice. It is an experimental observable (units Å²), not a prediction; low values mean the atom is pinned down, high values mean it moves or is heterogeneous across the crystal.

pLDDT. pLDDT is the predicted lDDT-Cα score: AlphaFold's confidence that the local environment of each residue (all inter-atomic distances within 15 Å) is correctly placed. It is a per-residue number between 0 and 100, with higher meaning more reliable.

Nearest PDB structures. Nearest PDB neighbors are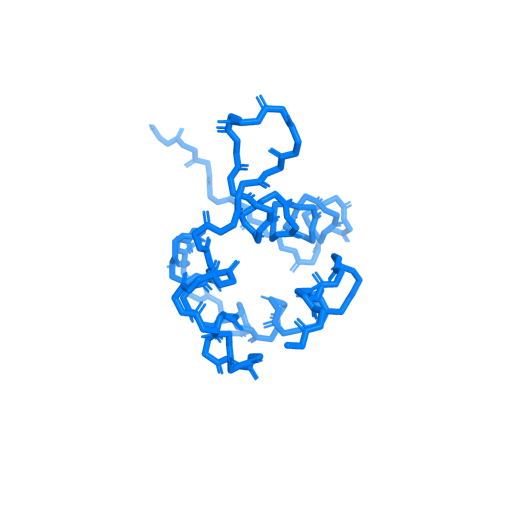 the top structural matches found by Foldseek when searching this structure against the entire Protein Data Bank. Each hit reports a TM-score (0 to 1; >0.5 almost always implies the same fold) and an E-value. These are *structural* homologs — they may share no detectable sequence similarity.

Solvent-accessible surface area. Accessible surface area quantifies burial. A residue with SASA near zero is packed into the hydrophobic core; one with SASA >100 Å² sits on the surface. Computed here via the Shrake–Rupley numerical algorithm with a 1.4 Å probe.

Rendered structure images. Structure images are PyMOL renders from six orthogonal camera directions. Cartoon representation draws helices as coils and strands as arrows; sticks shows the backbone as bonds; surface shows the solvent-excluded envelope. Rainbow coloring maps sequence position to hue (blue→red, N→C); chain coloring assigns a distinct color per polypeptide.

Backbone torsions (φ/ψ). φ (phi) and ψ (psi) are the two rotatable backbone dihedrals per residue: φ is the C(i-1)–N–Cα–C torsion, ψ is the N–Cα–C–N(i+1) torsion, both in degrees on (−180°, 180°]. α-helical residues cluster near (−60°, −45°); β-strand residues near (−120°, +130°). A Ramachandran plot is simply a scatter of (φ, ψ) for every residue.

Predicted aligned error. Predicted Aligned Error (PAE) is an AlphaFold confidence matrix: entry (i, j) is the expected error in the position of residue j, in ångströms, when the prediction is superimposed on the true structure at residue i. Low PAE within a block of residues means that block is internally rigid and well-predicted; high PAE between two blocks means their relative placement is uncertain even if each block individually is confident.

mmCIF coordinates. Structure coordinates are given as an mmCIF _atom_site loop: one row per atom with element, residue name, chain id, sequence number, and x/y/z position in Å. Only the four main-chain atoms per residue are included here; side chains are omitted to keep the record compact.

InterPro / GO / CATH / organism. Database cross-references. InterPro integrates a dozen domain/family signature databases into unified entries with residue-range hits. GO terms attach function/process/location labels with evidence codes. CATH codes position the fold in a four-level structural taxonomy. Organism is the NCBI-taxonomy species name.

Secondary structure (3-state, P-SEA). SS3 is a coarse helix/strand/coil call (letters a/b/c) made by the P-SEA algorithm from inter-Cα distances and dihedrals. It is less detailed than DSSP but needs only Cα positions.

Sequence. Sequence gives the chain of amino acids in standard one-letter code (A=alanine, C=cysteine, …, Y=tyrosine), read N→C. It is the only feature that is directly encoded by the gene; all structural features are derived from the folded form of this sequence.